Protein AF-A0A2E4G3W1-F1 (afdb_monomer)

Foldseek 3Di:
DDDPPPDPDDPPDPCLVPWDKDFDDPDFDKDFLVVVLVCLVVVVFAQQFWWKFFDAPGITTPHIDGSVVCVVVVNPHPPRRGIIGTDTD

pLDDT: mean 85.57, std 17.84, range [41.59, 98.25]

Sequence (89 aa):
MEREDHFYGLSEDNDLENPVFEPHDDYGDLMTVSDFKECVECGGFIDYDGHGVLATLEEQSDILVWPSTSKELNYEFPEWATHVRWYNR

Radius of gyration: 14.69 Å; Cα contacts (8 Å, |Δi|>4): 124; chains: 1; bounding box: 30×54×23 Å

Structure (mmCIF, N/CA/C/O backbone):
data_AF-A0A2E4G3W1-F1
#
_entry.id   AF-A0A2E4G3W1-F1
#
loop_
_atom_site.group_PDB
_atom_site.id
_atom_site.type_symbol
_atom_site.label_atom_id
_atom_site.label_alt_id
_atom_site.label_comp_id
_atom_site.label_asym_id
_atom_site.label_entity_id
_atom_site.label_seq_id
_atom_site.pdbx_PDB_ins_code
_atom_site.Cartn_x
_atom_site.Cartn_y
_atom_site.Cartn_z
_atom_site.occupancy
_atom_site.B_iso_or_equiv
_atom_site.auth_seq_id
_atom_site.auth_comp_id
_atom_site.auth_asym_id
_atom_site.auth_atom_id
_atom_site.pdbx_PDB_model_num
ATOM 1 N N . MET A 1 1 ? -3.410 41.282 0.780 1.00 41.59 1 MET A N 1
ATOM 2 C CA . MET A 1 1 ? -4.253 41.198 -0.425 1.00 41.59 1 MET A CA 1
ATOM 3 C C . MET A 1 1 ? -3.729 40.022 -1.215 1.00 41.59 1 MET A C 1
ATOM 5 O O . MET A 1 1 ? -2.517 39.865 -1.290 1.00 41.59 1 MET A O 1
ATOM 9 N N . GLU A 1 2 ? -4.631 39.120 -1.543 1.00 44.56 2 GLU A N 1
ATOM 10 C CA . GLU A 1 2 ? -4.473 37.673 -1.415 1.00 44.56 2 GLU A CA 1
ATOM 11 C C . GLU A 1 2 ? -3.609 37.068 -2.525 1.00 44.56 2 GLU A C 1
ATOM 13 O O . GLU A 1 2 ? -3.635 37.527 -3.664 1.00 44.56 2 GLU A O 1
ATOM 18 N N . ARG A 1 3 ? -2.790 36.072 -2.166 1.00 45.72 3 ARG A N 1
ATOM 19 C CA . ARG A 1 3 ? -2.155 35.189 -3.142 1.00 45.72 3 ARG A CA 1
ATOM 20 C C . ARG A 1 3 ? -3.158 34.084 -3.430 1.00 45.72 3 ARG A C 1
ATOM 22 O O . ARG A 1 3 ? -3.460 33.287 -2.550 1.00 45.72 3 ARG A O 1
ATOM 29 N N . GLU A 1 4 ? -3.700 34.118 -4.636 1.00 52.16 4 GLU A N 1
ATOM 30 C CA . GLU A 1 4 ? -4.493 33.044 -5.218 1.00 52.16 4 GLU A CA 1
ATOM 31 C C . GLU A 1 4 ? -3.537 31.894 -5.544 1.00 52.16 4 GLU A C 1
ATOM 33 O O . GLU A 1 4 ? -2.908 31.861 -6.603 1.00 52.16 4 GLU A O 1
ATOM 38 N N . ASP A 1 5 ? -3.380 30.971 -4.600 1.00 50.97 5 ASP A N 1
ATOM 39 C CA . ASP A 1 5 ? -2.745 29.691 -4.879 1.00 50.97 5 ASP A CA 1
ATOM 40 C C . ASP A 1 5 ? -3.777 28.830 -5.619 1.00 50.97 5 ASP A C 1
ATOM 42 O O . ASP A 1 5 ? -4.664 28.212 -5.032 1.00 50.97 5 ASP A O 1
ATOM 46 N N . HIS A 1 6 ? -3.690 28.866 -6.950 1.00 46.59 6 HIS A N 1
ATOM 47 C CA . HIS A 1 6 ? -4.403 27.980 -7.866 1.00 46.59 6 HIS A CA 1
ATOM 48 C C . HIS A 1 6 ? -4.008 26.521 -7.584 1.00 46.59 6 HIS A C 1
ATOM 50 O O . HIS A 1 6 ? -3.036 26.001 -8.134 1.00 46.59 6 HIS A O 1
ATOM 56 N N . PHE A 1 7 ? -4.773 25.868 -6.712 1.00 49.12 7 PHE A N 1
ATOM 57 C CA . PHE A 1 7 ? -4.738 24.426 -6.508 1.00 49.12 7 PHE A CA 1
ATOM 58 C C . PHE A 1 7 ? -5.383 23.763 -7.733 1.00 49.12 7 PHE A C 1
ATOM 60 O O . PHE A 1 7 ? -6.533 24.046 -8.073 1.00 49.12 7 PHE A O 1
ATOM 67 N N . TYR A 1 8 ? -4.613 22.953 -8.460 1.00 48.19 8 TYR A N 1
ATOM 68 C CA . TYR A 1 8 ? -5.123 22.193 -9.599 1.00 48.19 8 TYR A CA 1
ATOM 69 C C . TYR A 1 8 ? -6.231 21.246 -9.121 1.00 48.19 8 TYR A C 1
ATOM 71 O O . TYR A 1 8 ? -6.092 20.594 -8.090 1.00 48.19 8 TYR A O 1
ATOM 79 N N . GLY A 1 9 ? -7.342 21.238 -9.859 1.00 45.00 9 GLY A N 1
ATOM 80 C CA . GLY A 1 9 ? -8.615 20.665 -9.440 1.00 45.00 9 GLY A CA 1
ATOM 81 C C . GLY A 1 9 ? -8.552 19.191 -9.052 1.00 45.00 9 GLY A C 1
ATOM 82 O O . GLY A 1 9 ? -8.261 18.332 -9.879 1.00 45.00 9 GLY A O 1
ATOM 83 N N . LEU A 1 10 ? -8.931 18.932 -7.807 1.00 47.56 10 LEU A N 1
ATOM 84 C CA . LEU A 1 10 ? -9.690 17.752 -7.428 1.00 47.56 10 LEU A CA 1
ATOM 85 C C . LEU A 1 10 ? -11.137 18.242 -7.296 1.00 47.56 10 LEU A C 1
ATOM 87 O O . LEU A 1 10 ? -11.377 19.267 -6.655 1.00 47.56 10 LEU A O 1
ATOM 91 N N 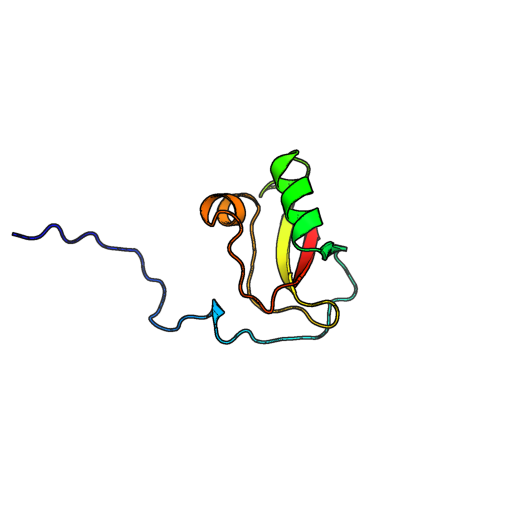. SER A 1 11 ? -12.067 17.613 -8.011 1.00 49.59 11 SER A N 1
ATOM 92 C CA . SER A 1 11 ? -13.503 17.894 -7.907 1.00 49.59 11 SER A CA 1
ATOM 93 C C . SER A 1 11 ? -13.963 17.804 -6.449 1.00 49.59 11 SER A C 1
ATOM 95 O O . SER A 1 1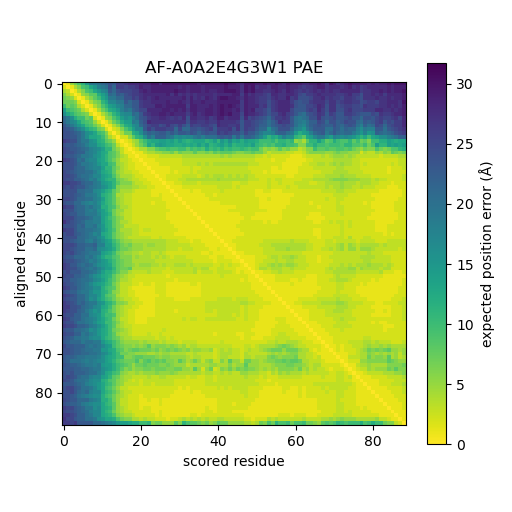1 ? -13.402 17.043 -5.671 1.00 49.59 11 SER A O 1
ATOM 97 N N . GLU A 1 12 ? -14.974 18.595 -6.081 1.00 49.72 12 GLU A N 1
ATOM 98 C CA . GLU A 1 12 ? -15.494 18.775 -4.710 1.00 49.72 12 GLU A CA 1
ATOM 99 C C . GLU A 1 12 ? -16.136 17.522 -4.072 1.00 49.72 12 GLU A C 1
ATOM 101 O O . GLU A 1 12 ? -16.733 17.617 -3.000 1.00 49.72 12 GLU A O 1
ATOM 106 N N . ASP A 1 13 ? -15.988 16.352 -4.685 1.00 48.78 13 ASP A N 1
ATOM 107 C CA . ASP A 1 13 ? -16.478 15.084 -4.169 1.00 48.78 13 ASP A CA 1
ATOM 108 C C . ASP A 1 13 ? -15.297 14.342 -3.533 1.00 48.78 13 ASP A C 1
ATOM 110 O O . ASP A 1 13 ? -14.299 14.023 -4.176 1.00 48.78 13 ASP A O 1
ATOM 114 N N . ASN A 1 14 ? -15.364 14.147 -2.218 1.00 49.75 14 ASN A N 1
ATOM 115 C CA . ASN A 1 14 ? -14.349 13.446 -1.440 1.00 49.75 14 ASN A CA 1
ATOM 116 C C . ASN A 1 14 ? -14.414 11.942 -1.781 1.00 49.75 14 ASN A C 1
ATOM 118 O O . ASN A 1 14 ? -14.986 11.155 -1.031 1.00 49.75 14 ASN A O 1
ATOM 122 N N . ASP A 1 15 ? -13.876 11.550 -2.941 1.00 57.38 15 ASP A N 1
ATOM 123 C CA . ASP A 1 15 ? -13.973 10.196 -3.519 1.00 57.38 15 ASP A CA 1
ATOM 124 C C . ASP A 1 15 ? -13.394 9.096 -2.604 1.00 57.38 15 ASP A C 1
ATOM 126 O O . ASP A 1 15 ? -13.725 7.920 -2.736 1.00 57.38 15 ASP A O 1
ATOM 130 N N . LEU A 1 16 ? -12.583 9.466 -1.606 1.00 61.34 16 LEU A N 1
ATOM 131 C CA . LEU A 1 16 ? -12.084 8.546 -0.578 1.00 61.34 16 LEU A CA 1
ATOM 132 C C . LEU A 1 16 ? -13.170 8.061 0.400 1.00 61.34 16 LEU A C 1
ATOM 134 O O . LEU A 1 16 ? -12.999 7.019 1.039 1.00 61.34 16 LEU A O 1
ATOM 138 N N . GLU A 1 17 ? -14.266 8.811 0.552 1.00 67.88 17 GLU A N 1
ATOM 139 C CA . GLU A 1 17 ? -15.338 8.497 1.505 1.00 67.88 17 GLU A CA 1
ATOM 140 C C . GLU A 1 17 ? -16.436 7.602 0.918 1.00 67.88 17 GLU A C 1
ATOM 142 O O . GLU A 1 17 ? -17.148 6.953 1.683 1.00 67.88 17 GLU A O 1
ATOM 147 N N . ASN A 1 18 ? -16.555 7.511 -0.412 1.00 81.00 18 ASN A N 1
ATOM 148 C CA . ASN A 1 18 ? -17.547 6.664 -1.086 1.00 81.00 18 ASN A CA 1
ATOM 149 C C . ASN A 1 18 ? -16.907 5.809 -2.197 1.00 81.00 18 ASN A C 1
ATOM 151 O O . ASN A 1 18 ? -17.239 6.000 -3.368 1.00 81.00 18 ASN A O 1
ATOM 155 N N . PRO A 1 19 ? -16.010 4.869 -1.850 1.00 88.31 19 PRO A N 1
ATOM 156 C CA . PRO A 1 19 ? -15.424 3.953 -2.826 1.00 88.31 19 PRO A CA 1
ATOM 157 C C . PRO A 1 19 ? -16.490 3.093 -3.509 1.00 88.31 19 PRO A C 1
ATOM 159 O O . PRO A 1 19 ? -17.448 2.636 -2.872 1.00 88.31 19 PRO A O 1
ATOM 162 N N . VAL A 1 20 ? -16.281 2.800 -4.791 1.00 94.06 20 VAL A N 1
ATOM 163 C CA . VAL A 1 20 ? -16.999 1.716 -5.466 1.00 94.06 20 VAL A CA 1
ATOM 164 C C . VAL A 1 20 ? -16.199 0.441 -5.271 1.00 94.06 20 VAL A C 1
ATOM 166 O O . VAL A 1 20 ? -15.017 0.400 -5.599 1.00 94.06 20 VAL A O 1
ATOM 169 N N . PHE A 1 21 ? -16.843 -0.598 -4.739 1.00 95.69 21 PHE A N 1
ATOM 170 C CA . PHE A 1 21 ? -16.210 -1.896 -4.553 1.00 95.69 21 PHE A CA 1
ATOM 171 C C . PHE A 1 21 ? -16.608 -2.889 -5.635 1.00 95.69 21 PHE A C 1
ATOM 173 O O . PHE A 1 21 ? -17.777 -2.992 -6.021 1.00 95.69 21 PHE A O 1
ATOM 180 N N . GLU A 1 22 ? -15.624 -3.664 -6.070 1.00 97.12 22 GLU A N 1
ATOM 181 C CA . GLU A 1 22 ? -15.788 -4.774 -6.993 1.00 97.12 22 GLU A CA 1
ATOM 182 C C . GLU A 1 22 ? -15.073 -6.018 -6.447 1.00 97.12 22 GLU A C 1
ATOM 184 O O . GLU A 1 22 ? -14.123 -5.906 -5.660 1.00 97.12 22 GLU A O 1
ATOM 189 N N . PRO A 1 23 ? -15.507 -7.231 -6.841 1.00 98.00 23 PRO A N 1
ATOM 190 C CA . PRO A 1 23 ? -14.754 -8.434 -6.540 1.00 98.00 23 PRO A CA 1
ATOM 191 C C . PRO A 1 23 ? -13.308 -8.286 -7.000 1.00 98.00 23 PRO A C 1
ATOM 193 O O . PRO A 1 23 ? -13.031 -7.707 -8.048 1.00 98.00 23 PRO A O 1
ATOM 196 N N . HIS A 1 24 ? -12.401 -8.858 -6.220 1.00 97.62 24 HIS A N 1
ATOM 197 C CA . HIS A 1 24 ? -11.001 -8.959 -6.598 1.00 97.62 24 HIS A CA 1
ATOM 198 C C . HIS A 1 24 ? -10.830 -9.532 -8.006 1.00 97.62 24 HIS A C 1
ATOM 200 O O . HIS A 1 24 ? -11.471 -10.529 -8.356 1.00 97.62 24 HIS A O 1
ATOM 206 N N . ASP A 1 25 ? -9.891 -8.960 -8.757 1.00 95.56 25 ASP A N 1
ATOM 207 C CA . ASP A 1 25 ? -9.456 -9.531 -10.028 1.00 95.56 25 ASP A CA 1
ATOM 208 C C . ASP A 1 25 ? -8.864 -10.940 -9.829 1.00 95.56 25 ASP A C 1
ATOM 210 O O . ASP A 1 25 ? -8.598 -11.392 -8.710 1.00 95.56 25 ASP A O 1
ATOM 214 N N . ASP A 1 26 ? -8.633 -11.677 -10.913 1.00 96.62 26 ASP A N 1
ATOM 215 C CA . ASP A 1 26 ? -7.974 -12.989 -10.864 1.00 96.62 26 ASP A CA 1
ATOM 216 C C . ASP A 1 26 ? -6.434 -12.899 -10.906 1.00 96.62 26 ASP A C 1
ATOM 218 O O . ASP A 1 26 ? -5.749 -13.917 -10.790 1.00 96.62 26 ASP A O 1
ATOM 222 N N . TYR A 1 27 ? -5.884 -11.684 -11.014 1.00 96.19 27 TYR A N 1
ATOM 223 C CA . TYR A 1 27 ? -4.447 -11.395 -11.050 1.00 96.19 27 TYR A CA 1
ATOM 224 C C . TYR A 1 27 ? -4.052 -10.270 -10.084 1.00 96.19 27 TYR A C 1
ATOM 226 O O . TYR A 1 27 ? -4.901 -9.560 -9.551 1.00 96.19 27 TYR A O 1
ATOM 234 N N . GLY A 1 28 ? -2.752 -10.101 -9.845 1.00 96.38 28 GLY A N 1
ATOM 235 C CA . GLY A 1 28 ? -2.228 -9.164 -8.847 1.00 96.38 28 GLY A CA 1
ATOM 236 C C . GLY A 1 28 ? -2.132 -9.778 -7.450 1.00 96.38 28 GLY A C 1
ATOM 237 O O . GLY A 1 28 ? -2.764 -10.792 -7.150 1.00 96.38 28 GLY A O 1
ATOM 238 N N . ASP A 1 29 ? -1.319 -9.157 -6.603 1.00 97.44 29 ASP A N 1
ATOM 239 C CA . ASP A 1 29 ? -0.996 -9.650 -5.267 1.00 97.44 29 ASP A CA 1
ATOM 240 C C . ASP A 1 29 ? -1.825 -8.908 -4.216 1.00 97.44 29 ASP A C 1
ATOM 242 O O . ASP A 1 29 ? -1.715 -7.691 -4.069 1.00 97.44 29 ASP A O 1
ATOM 246 N N . LEU A 1 30 ? -2.668 -9.632 -3.476 1.00 98.25 30 LEU A N 1
ATOM 247 C CA . LEU A 1 30 ? -3.397 -9.079 -2.334 1.00 98.25 30 LEU A CA 1
ATOM 248 C C . LEU A 1 30 ? -2.523 -9.156 -1.080 1.00 98.25 30 LEU A C 1
ATOM 250 O O . LEU A 1 30 ? -2.114 -10.244 -0.674 1.00 98.25 30 LEU A O 1
ATOM 254 N N . MET A 1 31 ? -2.273 -8.017 -0.444 1.00 97.75 31 MET A N 1
ATOM 255 C CA . MET A 1 31 ? -1.461 -7.931 0.772 1.00 97.75 31 MET A CA 1
ATOM 256 C C . MET A 1 31 ? -2.059 -6.954 1.773 1.00 97.75 31 MET A C 1
ATOM 258 O O . MET A 1 31 ? -2.884 -6.114 1.413 1.00 97.75 31 MET A O 1
ATOM 262 N N . THR A 1 32 ? -1.659 -7.048 3.041 1.00 97.94 32 THR A N 1
ATOM 263 C CA . THR A 1 32 ? -2.128 -6.074 4.028 1.00 97.94 32 THR A CA 1
ATOM 264 C C . THR A 1 32 ? -1.538 -4.700 3.731 1.00 97.94 32 THR A C 1
ATOM 266 O O . THR A 1 32 ? -0.452 -4.567 3.163 1.00 97.94 32 THR A O 1
ATOM 269 N N . VAL A 1 33 ? -2.226 -3.653 4.179 1.00 96.25 33 VAL A N 1
ATOM 270 C CA . VAL A 1 33 ? -1.686 -2.290 4.136 1.00 96.25 33 VAL A CA 1
ATOM 271 C C . VAL A 1 33 ? -0.329 -2.205 4.849 1.00 96.25 33 VAL A C 1
ATOM 273 O O . VAL A 1 33 ? 0.535 -1.455 4.410 1.00 96.25 33 VAL A O 1
ATOM 276 N N . SER A 1 34 ? -0.106 -2.983 5.915 1.00 95.56 34 SER A N 1
ATOM 277 C CA . SER A 1 34 ? 1.186 -3.016 6.612 1.00 95.56 34 SER A CA 1
ATOM 278 C C . SER A 1 34 ? 2.302 -3.592 5.739 1.00 95.56 34 SER A C 1
ATOM 280 O O . SER A 1 34 ? 3.375 -2.998 5.672 1.00 95.56 34 SER A O 1
ATOM 282 N N . ASP A 1 35 ? 2.048 -4.706 5.050 1.00 97.25 35 ASP A N 1
ATOM 283 C CA . ASP A 1 35 ? 3.042 -5.341 4.175 1.00 97.25 35 ASP A CA 1
ATOM 284 C C . ASP A 1 35 ? 3.376 -4.430 2.989 1.00 97.25 35 ASP A C 1
ATOM 286 O O . ASP A 1 35 ? 4.543 -4.241 2.650 1.00 97.25 35 ASP A O 1
ATOM 290 N N . PHE A 1 36 ? 2.357 -3.784 2.409 1.00 96.50 36 PHE A N 1
ATOM 291 C CA . PHE A 1 36 ? 2.556 -2.793 1.354 1.00 96.50 36 PHE A CA 1
ATOM 292 C C . PHE A 1 36 ? 3.467 -1.648 1.821 1.00 96.50 36 PHE A C 1
ATOM 294 O O . PHE A 1 36 ? 4.420 -1.302 1.120 1.00 96.50 36 PHE A O 1
ATOM 301 N N . LYS A 1 37 ? 3.226 -1.092 3.020 1.00 95.12 37 LYS A N 1
ATOM 302 C CA . LYS A 1 37 ? 4.085 -0.050 3.611 1.00 95.12 37 LYS A CA 1
ATOM 303 C C . LYS A 1 37 ? 5.526 -0.527 3.746 1.00 95.12 37 LYS A C 1
ATOM 305 O O . LYS A 1 37 ? 6.434 0.169 3.302 1.00 95.12 37 LYS A O 1
ATOM 310 N N . GLU A 1 38 ? 5.737 -1.719 4.299 1.00 96.00 38 GLU A N 1
ATOM 311 C CA . GLU A 1 38 ? 7.078 -2.283 4.471 1.00 96.00 38 GLU A CA 1
ATOM 312 C C . GLU A 1 38 ? 7.796 -2.451 3.123 1.00 96.00 38 GLU A C 1
ATOM 314 O O . GLU A 1 38 ? 8.956 -2.055 2.985 1.00 96.00 38 GLU A O 1
ATOM 319 N N . CYS A 1 39 ? 7.105 -2.951 2.092 1.00 95.50 39 CYS A N 1
ATOM 320 C CA . CYS A 1 39 ? 7.651 -3.068 0.739 1.00 95.50 39 CYS A CA 1
ATOM 321 C C . CYS A 1 39 ? 8.033 -1.704 0.143 1.00 95.50 39 CYS A C 1
ATOM 323 O O . CYS A 1 39 ? 9.106 -1.554 -0.444 1.00 95.50 39 CYS A O 1
ATOM 325 N N . VAL A 1 40 ? 7.193 -0.686 0.320 1.00 94.88 40 VAL A N 1
ATOM 326 C CA . VAL A 1 40 ? 7.444 0.677 -0.169 1.00 94.88 40 VAL A CA 1
ATOM 327 C C . VAL A 1 40 ? 8.602 1.357 0.590 1.00 94.88 40 VAL A C 1
ATOM 329 O O . VAL A 1 40 ? 9.394 2.107 -0.002 1.00 94.88 40 VAL A O 1
ATOM 332 N N . GLU A 1 41 ? 8.742 1.093 1.890 1.00 94.00 41 GLU A N 1
ATOM 333 C CA . GLU A 1 41 ? 9.815 1.616 2.746 1.00 94.00 41 GLU A CA 1
ATOM 334 C C . GLU A 1 41 ? 11.166 0.953 2.476 1.00 94.00 41 GLU A C 1
ATOM 336 O O . GLU A 1 41 ? 12.182 1.647 2.392 1.00 94.00 41 GLU A O 1
ATOM 341 N N . CYS A 1 42 ? 11.194 -0.367 2.276 1.00 94.31 42 CYS A N 1
ATOM 342 C CA . CYS A 1 42 ? 12.426 -1.085 1.944 1.00 94.31 42 CYS A CA 1
ATOM 343 C C . CYS A 1 42 ? 12.851 -0.925 0.472 1.00 94.31 42 CYS A C 1
ATOM 345 O O . CYS A 1 42 ? 13.927 -1.388 0.090 1.00 94.31 42 CYS A O 1
ATOM 347 N N . GLY A 1 43 ? 12.038 -0.241 -0.342 1.00 93.50 43 GLY A N 1
ATOM 348 C CA . GLY A 1 43 ? 12.297 -0.002 -1.762 1.00 93.50 43 GLY A CA 1
ATOM 349 C C . GLY A 1 43 ? 11.975 -1.196 -2.663 1.00 93.50 43 GLY A C 1
ATOM 350 O O . GLY A 1 43 ? 12.444 -1.230 -3.795 1.00 93.50 43 GLY A O 1
ATOM 351 N N . GLY A 1 44 ? 11.205 -2.164 -2.160 1.00 92.06 44 GLY A N 1
ATOM 352 C CA . GLY A 1 44 ? 10.688 -3.298 -2.922 1.00 92.06 44 GLY A CA 1
ATOM 353 C C . GLY A 1 44 ? 9.521 -2.943 -3.845 1.00 92.06 44 GLY A C 1
ATOM 354 O O . GLY A 1 44 ? 9.323 -3.656 -4.820 1.00 92.06 44 GLY A O 1
ATOM 355 N N . PHE A 1 45 ? 8.798 -1.850 -3.564 1.00 95.25 45 PHE A N 1
ATOM 356 C CA . PHE A 1 45 ? 7.833 -1.245 -4.488 1.00 95.25 45 PHE A CA 1
ATOM 357 C C . PHE A 1 45 ? 8.176 0.212 -4.783 1.00 95.25 45 PHE A C 1
ATOM 359 O O . PHE A 1 45 ? 8.267 1.049 -3.877 1.00 95.25 45 PHE A O 1
ATOM 366 N N . ILE A 1 46 ? 8.302 0.522 -6.071 1.00 94.12 46 ILE A N 1
ATOM 367 C CA . ILE A 1 46 ? 8.412 1.881 -6.604 1.00 94.12 46 ILE A CA 1
ATOM 368 C C . ILE A 1 46 ? 7.381 2.113 -7.714 1.00 94.12 46 ILE A C 1
ATOM 370 O O . ILE A 1 46 ? 6.871 1.173 -8.311 1.00 94.12 46 ILE A O 1
ATOM 374 N N . ASP A 1 47 ? 7.101 3.376 -8.040 1.00 94.06 47 ASP A N 1
ATOM 375 C CA . ASP A 1 47 ? 6.089 3.750 -9.049 1.00 94.06 47 ASP A CA 1
ATOM 376 C C . ASP A 1 47 ? 6.350 3.170 -10.454 1.00 94.06 47 ASP A C 1
ATOM 378 O O . ASP A 1 47 ? 5.465 3.162 -11.309 1.00 94.06 47 ASP A O 1
ATOM 382 N N . TYR A 1 48 ? 7.577 2.714 -10.720 1.00 94.31 48 TYR A N 1
ATOM 383 C CA . TYR A 1 48 ? 7.936 2.050 -11.973 1.00 94.31 48 TYR A CA 1
ATOM 384 C C . TYR A 1 48 ? 7.538 0.571 -12.010 1.00 94.31 48 TYR A C 1
ATOM 386 O O . TYR A 1 48 ? 7.343 0.049 -13.107 1.00 94.31 48 TYR A O 1
ATOM 394 N N . ASP A 1 49 ? 7.413 -0.080 -10.851 1.00 92.88 49 ASP A N 1
ATOM 395 C CA . ASP A 1 49 ? 7.114 -1.511 -10.747 1.00 92.88 49 ASP A CA 1
ATOM 396 C C . ASP A 1 49 ? 5.637 -1.800 -10.999 1.00 92.88 49 ASP A C 1
ATOM 398 O O . ASP A 1 49 ? 5.290 -2.900 -11.414 1.00 92.88 49 ASP A O 1
ATOM 402 N N . GLY A 1 50 ? 4.754 -0.833 -10.736 1.00 94.69 50 GLY A N 1
ATOM 403 C CA . GLY A 1 50 ? 3.321 -1.076 -10.748 1.00 94.69 50 GLY A CA 1
ATOM 404 C C . GLY A 1 50 ? 2.508 -0.030 -9.998 1.00 94.69 50 GLY A C 1
ATOM 405 O O . GLY A 1 50 ? 2.973 1.079 -9.732 1.00 94.69 50 GLY A O 1
ATOM 406 N N . HIS A 1 51 ? 1.278 -0.411 -9.667 1.00 95.75 51 HIS A N 1
ATOM 407 C CA . HIS A 1 51 ? 0.363 0.368 -8.836 1.00 95.75 51 HIS A CA 1
ATOM 408 C C . HIS A 1 51 ? -0.472 -0.544 -7.9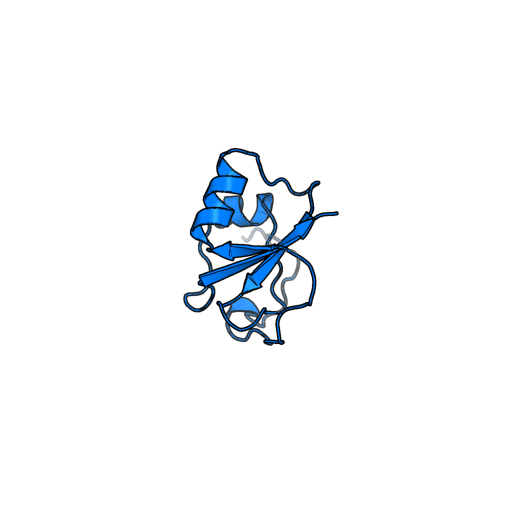45 1.00 95.75 51 HIS A C 1
ATOM 410 O O . HIS A 1 51 ? -0.669 -1.718 -8.253 1.00 95.75 51 HIS A O 1
ATOM 416 N N . GLY A 1 52 ? -0.978 0.006 -6.847 1.00 96.44 52 GLY A N 1
ATOM 417 C CA . GLY A 1 52 ? -1.945 -0.662 -5.993 1.00 96.44 52 GLY A CA 1
ATOM 418 C C . GLY A 1 52 ? -3.342 -0.087 -6.165 1.00 96.44 52 GLY A C 1
ATOM 419 O O . GLY A 1 52 ? -3.514 1.036 -6.639 1.00 96.44 52 GLY A O 1
ATOM 420 N N . VAL A 1 53 ? -4.329 -0.838 -5.698 1.00 96.88 53 VAL A N 1
ATOM 421 C CA . VAL A 1 53 ? -5.664 -0.332 -5.370 1.00 96.88 53 VAL A CA 1
ATOM 422 C C . VAL A 1 53 ? -5.964 -0.619 -3.906 1.00 96.88 53 VAL A C 1
ATOM 424 O O . VAL A 1 53 ? -5.559 -1.662 -3.379 1.00 96.88 53 VAL A O 1
ATOM 427 N N . LEU A 1 54 ? -6.625 0.318 -3.228 1.00 96.75 54 LEU A N 1
ATOM 428 C CA . LEU A 1 54 ? -7.071 0.102 -1.855 1.00 96.75 54 LEU A CA 1
ATOM 429 C C . LEU A 1 54 ? -8.136 -0.991 -1.831 1.00 96.75 54 LEU A C 1
ATOM 431 O O . LEU A 1 54 ? -8.976 -1.101 -2.720 1.00 96.75 54 LEU A O 1
ATOM 435 N N . ALA A 1 55 ? -8.082 -1.832 -0.809 1.00 97.94 55 ALA A N 1
ATOM 436 C CA . ALA A 1 55 ? -8.912 -3.017 -0.755 1.00 97.94 55 ALA A CA 1
ATOM 437 C C . ALA A 1 55 ? -9.257 -3.412 0.678 1.00 97.94 55 ALA A C 1
ATOM 439 O O . ALA A 1 55 ? -8.639 -2.997 1.666 1.00 97.94 55 ALA A O 1
ATOM 440 N N . THR A 1 56 ? -10.243 -4.289 0.773 1.00 97.56 56 THR A N 1
ATOM 441 C CA . THR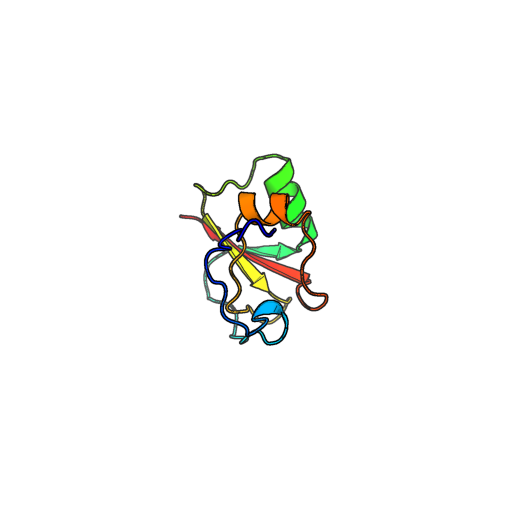 A 1 56 ? -10.458 -5.138 1.936 1.00 97.56 56 THR A CA 1
ATOM 442 C C . THR A 1 56 ? -9.935 -6.544 1.630 1.00 97.56 56 THR A C 1
ATOM 444 O O . THR A 1 56 ? -9.371 -6.814 0.566 1.00 97.56 56 THR A O 1
ATOM 447 N N . LEU A 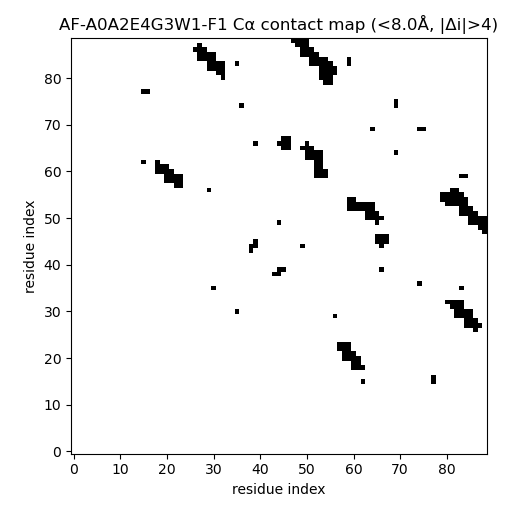1 57 ? -10.128 -7.472 2.565 1.00 97.94 57 LEU A N 1
ATOM 448 C CA . LEU A 1 57 ? -9.834 -8.880 2.314 1.00 97.94 57 LEU A CA 1
ATOM 449 C C . LEU A 1 57 ? -10.705 -9.470 1.186 1.00 97.94 57 LEU A C 1
ATOM 451 O O . LEU A 1 57 ? -10.267 -10.391 0.502 1.00 97.94 57 LEU A O 1
ATOM 455 N N . GLU A 1 58 ? -11.927 -8.965 1.001 1.00 97.50 58 GLU A N 1
ATOM 456 C CA . GLU A 1 58 ? -12.953 -9.597 0.156 1.00 97.50 58 GLU A CA 1
ATOM 457 C C . GLU A 1 58 ? -13.147 -8.898 -1.196 1.00 97.50 58 GLU A C 1
ATOM 459 O O . GLU A 1 58 ? -13.487 -9.554 -2.180 1.00 97.50 58 GLU A O 1
ATOM 464 N N . GLU A 1 59 ? -12.890 -7.592 -1.261 1.00 97.81 59 GLU A N 1
ATOM 465 C CA . GLU A 1 59 ? -13.165 -6.747 -2.427 1.00 97.81 59 GLU A CA 1
ATOM 466 C C . GLU A 1 59 ? -12.100 -5.656 -2.597 1.00 97.81 59 GLU A C 1
ATOM 468 O O . GLU A 1 59 ? -11.384 -5.310 -1.652 1.00 97.81 59 GLU A O 1
ATOM 473 N N . GLN A 1 60 ? -11.993 -5.121 -3.810 1.00 97.75 60 GLN A N 1
ATOM 474 C CA . GLN A 1 60 ? -11.110 -4.007 -4.151 1.00 97.75 60 GLN A CA 1
ATOM 475 C C . GLN A 1 60 ? -11.930 -2.764 -4.481 1.00 97.75 60 GLN A C 1
ATOM 477 O O . GLN A 1 60 ? -13.045 -2.888 -4.986 1.00 97.75 60 GLN A O 1
ATOM 482 N N . SER A 1 61 ? -11.391 -1.579 -4.195 1.00 96.75 61 SER A N 1
ATOM 483 C CA . SER A 1 61 ? -12.013 -0.326 -4.612 1.00 96.75 61 SER A CA 1
ATOM 484 C C . SER A 1 61 ? -11.437 0.203 -5.925 1.00 96.75 61 SER A C 1
ATOM 486 O O . SER A 1 61 ? -10.442 -0.297 -6.450 1.00 96.75 61 SER A O 1
ATOM 488 N N . ASP A 1 62 ? -12.045 1.270 -6.429 1.00 95.06 62 ASP A N 1
ATOM 489 C CA . ASP A 1 62 ? -11.574 2.079 -7.552 1.00 95.06 62 ASP A CA 1
ATOM 490 C C . ASP A 1 62 ? -10.490 3.112 -7.173 1.00 95.06 62 ASP A C 1
ATOM 492 O O . ASP A 1 62 ? -10.043 3.898 -8.013 1.00 95.06 62 ASP A O 1
ATOM 496 N N . ILE A 1 63 ? -10.015 3.104 -5.922 1.00 94.38 63 ILE A N 1
ATOM 497 C CA . ILE A 1 63 ? -9.033 4.073 -5.420 1.00 94.38 63 ILE A CA 1
ATOM 498 C C . ILE A 1 63 ? -7.617 3.535 -5.617 1.00 94.38 63 ILE A C 1
ATOM 500 O O . ILE A 1 63 ? -7.180 2.598 -4.943 1.00 94.38 63 ILE A O 1
ATOM 504 N N . LEU A 1 64 ? -6.870 4.188 -6.506 1.00 94.38 64 LEU A N 1
ATOM 505 C CA . LEU A 1 64 ? -5.470 3.874 -6.774 1.00 94.38 64 LEU A CA 1
ATOM 506 C C . LEU A 1 64 ? -4.549 4.332 -5.636 1.00 94.38 64 LEU A C 1
ATOM 508 O O . LEU A 1 64 ? -4.714 5.411 -5.066 1.00 94.38 64 LEU A O 1
ATOM 512 N N . VAL A 1 65 ? -3.498 3.556 -5.389 1.00 94.25 65 VAL A N 1
ATOM 513 C CA . VAL A 1 65 ? -2.397 3.920 -4.499 1.00 94.25 65 VAL A CA 1
ATOM 514 C C . VAL A 1 65 ? -1.054 3.693 -5.189 1.00 94.25 65 VAL A C 1
ATOM 516 O O . VAL A 1 65 ? -0.770 2.624 -5.730 1.00 94.25 65 VAL A O 1
ATOM 519 N N . TRP A 1 66 ? -0.205 4.717 -5.147 1.00 95.12 66 TRP A N 1
ATOM 520 C CA . TRP A 1 66 ? 1.157 4.679 -5.677 1.00 95.12 66 TRP A CA 1
ATOM 521 C C . TRP A 1 66 ? 2.170 4.737 -4.530 1.00 95.12 66 TRP A C 1
ATOM 523 O O . TRP A 1 66 ? 1.910 5.433 -3.541 1.00 95.12 66 TRP A O 1
ATOM 533 N N . PRO A 1 67 ? 3.329 4.058 -4.629 1.00 93.88 67 PRO A N 1
ATOM 534 C CA . PRO A 1 67 ? 4.384 4.142 -3.621 1.00 93.88 67 PRO A CA 1
ATOM 535 C C . PRO A 1 67 ? 4.767 5.583 -3.247 1.00 93.88 67 PRO A C 1
ATOM 537 O O . PRO A 1 67 ? 4.839 5.896 -2.059 1.00 93.88 67 PRO A O 1
ATOM 540 N N . SER A 1 68 ? 4.946 6.488 -4.213 1.00 91.19 68 SER A N 1
ATOM 541 C CA . SER A 1 68 ? 5.234 7.906 -3.935 1.00 91.19 68 SER A CA 1
ATOM 542 C C . SER A 1 68 ? 4.092 8.623 -3.213 1.00 91.19 68 SER A C 1
ATOM 544 O O . SER A 1 68 ? 4.310 9.181 -2.139 1.00 91.19 68 SER A O 1
ATOM 5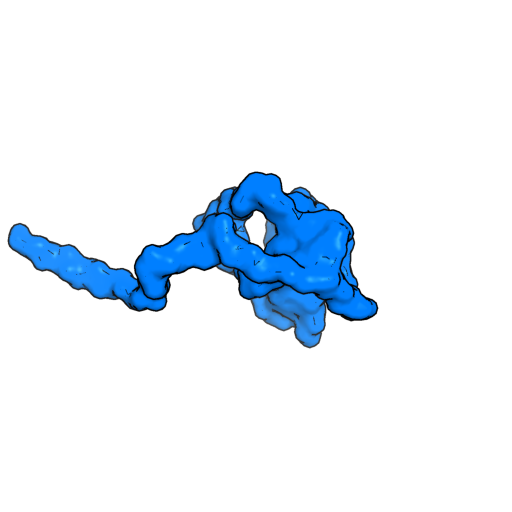46 N N . THR A 1 69 ? 2.868 8.554 -3.740 1.00 86.81 69 THR A N 1
ATOM 547 C CA . THR A 1 69 ? 1.690 9.204 -3.141 1.00 86.81 69 THR A CA 1
ATOM 548 C C . THR A 1 69 ? 1.410 8.679 -1.734 1.00 86.81 69 THR A C 1
ATOM 550 O O . THR A 1 69 ? 1.091 9.443 -0.829 1.00 86.81 69 THR A O 1
ATOM 553 N N . SER A 1 70 ? 1.588 7.377 -1.507 1.00 82.25 70 SER A N 1
ATOM 554 C CA . SER A 1 70 ? 1.405 6.782 -0.183 1.00 82.25 70 SER A CA 1
ATOM 555 C C . SER A 1 70 ? 2.410 7.309 0.851 1.00 82.25 70 SER A C 1
ATOM 557 O O . SER A 1 70 ? 2.016 7.588 1.983 1.00 82.25 70 SER A O 1
ATOM 559 N N . LYS A 1 71 ? 3.673 7.546 0.453 1.00 81.88 71 LYS A N 1
ATOM 560 C CA . LYS A 1 71 ? 4.683 8.213 1.296 1.00 81.88 71 LYS A CA 1
ATOM 561 C C . LYS A 1 71 ? 4.298 9.658 1.605 1.00 81.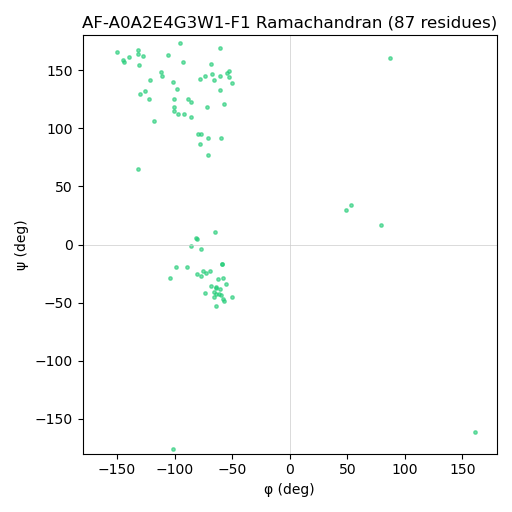88 71 LYS A C 1
ATOM 563 O O . LYS A 1 71 ? 4.456 10.093 2.742 1.00 81.88 71 LYS A O 1
ATOM 568 N N . GLU A 1 72 ? 3.792 10.393 0.616 1.00 81.50 72 GLU A N 1
ATOM 569 C CA . GLU A 1 72 ? 3.348 11.785 0.785 1.00 81.50 72 GLU A CA 1
ATOM 570 C C . GLU A 1 72 ? 2.165 11.906 1.754 1.00 81.50 72 GLU A C 1
ATOM 572 O O . GLU A 1 72 ? 2.126 12.833 2.561 1.00 81.50 72 GLU A O 1
ATOM 577 N N . LEU A 1 73 ? 1.250 10.934 1.735 1.00 79.69 73 LEU A N 1
ATOM 578 C CA . LEU A 1 73 ? 0.112 10.843 2.655 1.00 79.69 73 LEU A CA 1
ATOM 579 C C . LEU A 1 73 ? 0.467 10.232 4.019 1.00 79.69 73 LEU A C 1
ATOM 581 O O . LEU A 1 73 ? -0.430 9.961 4.813 1.00 79.69 73 LEU A O 1
ATOM 585 N N . ASN A 1 74 ? 1.748 9.947 4.292 1.00 84.62 74 ASN A N 1
ATOM 586 C CA . ASN A 1 74 ? 2.193 9.225 5.491 1.00 84.62 74 ASN A CA 1
ATOM 587 C C . ASN A 1 74 ? 1.394 7.924 5.738 1.00 84.62 74 ASN A C 1
ATOM 589 O O . ASN A 1 74 ? 1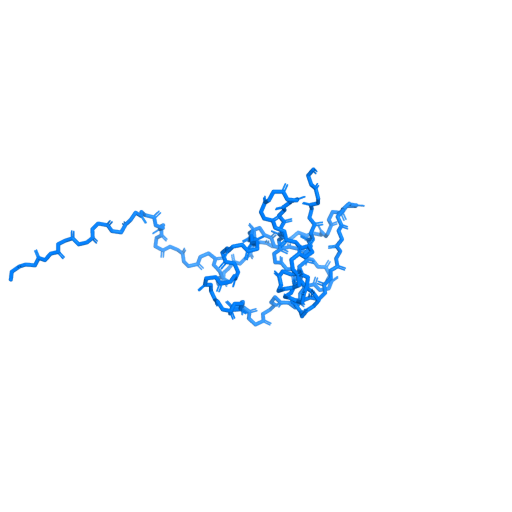.197 7.480 6.871 1.00 84.62 74 ASN A O 1
ATOM 593 N N . TYR A 1 75 ? 0.916 7.315 4.652 1.00 83.50 75 TYR A N 1
ATOM 594 C CA . TYR A 1 75 ? 0.064 6.136 4.652 1.00 83.50 75 TYR A CA 1
ATOM 595 C C . TYR A 1 75 ? -1.210 6.240 5.514 1.00 83.50 75 TYR A C 1
ATOM 597 O O . TYR A 1 75 ? -1.637 5.241 6.114 1.00 83.50 75 TYR A O 1
ATOM 605 N N . GLU A 1 76 ? -1.799 7.432 5.590 1.00 89.00 76 GLU A N 1
ATOM 606 C CA . GLU A 1 76 ? -3.124 7.663 6.166 1.00 89.00 76 GLU A CA 1
ATOM 607 C C . GLU A 1 76 ? -4.200 7.237 5.159 1.00 89.00 76 GLU A C 1
ATOM 609 O O . GLU A 1 76 ? -4.666 8.019 4.333 1.00 89.00 76 GLU A O 1
ATOM 614 N N . PHE A 1 77 ? -4.551 5.951 5.191 1.00 90.12 77 PHE A N 1
ATOM 615 C CA . PHE A 1 77 ? -5.632 5.393 4.379 1.00 90.12 77 PHE A CA 1
ATOM 616 C C . PHE A 1 77 ? -6.964 5.396 5.144 1.00 90.12 77 PHE A C 1
ATOM 618 O O . PHE A 1 77 ? -6.953 5.392 6.379 1.00 90.12 77 PHE A O 1
ATOM 625 N N . PRO A 1 78 ? -8.110 5.372 4.436 1.00 91.12 78 PRO A N 1
ATOM 626 C CA . PRO A 1 78 ? -9.420 5.220 5.065 1.00 91.12 78 PRO A CA 1
ATOM 627 C C . PRO A 1 78 ? -9.503 3.979 5.967 1.00 91.12 78 PRO A C 1
ATOM 629 O O . PRO A 1 78 ? -8.910 2.949 5.656 1.00 91.12 78 PRO A O 1
ATOM 632 N N . GLU A 1 79 ? -10.292 4.037 7.049 1.00 91.88 79 GLU A N 1
ATOM 633 C CA . GLU A 1 79 ? -10.383 2.945 8.042 1.00 91.88 79 GLU A CA 1
ATOM 634 C C . GLU A 1 79 ? -10.825 1.596 7.452 1.00 91.88 79 GLU A C 1
ATOM 636 O O . GLU A 1 79 ? -10.460 0.540 7.969 1.00 91.88 79 GLU A O 1
ATOM 641 N N . TRP A 1 80 ? -11.605 1.616 6.368 1.00 93.94 80 TRP A N 1
ATOM 642 C CA . TRP A 1 80 ? -12.052 0.404 5.681 1.00 93.94 80 TRP A CA 1
ATOM 643 C C . TRP A 1 80 ? -10.923 -0.281 4.891 1.00 93.94 80 TRP A C 1
ATOM 645 O O . TRP A 1 80 ? -10.981 -1.492 4.665 1.00 93.94 80 TRP A O 1
ATOM 655 N N . ALA A 1 81 ? -9.888 0.462 4.485 1.00 95.94 81 ALA A N 1
ATOM 656 C CA . ALA A 1 81 ? -8.799 -0.038 3.657 1.00 95.94 81 ALA A CA 1
ATOM 657 C C . ALA A 1 81 ? -7.799 -0.818 4.518 1.00 95.94 81 ALA A C 1
ATOM 659 O O . ALA A 1 81 ? -6.893 -0.269 5.143 1.00 95.94 81 ALA A O 1
ATOM 660 N N . THR A 1 82 ? -7.975 -2.135 4.555 1.00 97.44 82 THR A N 1
ATOM 661 C CA . THR A 1 82 ? -7.119 -3.051 5.327 1.00 97.44 82 THR A CA 1
ATOM 662 C C . THR A 1 82 ? -6.055 -3.722 4.462 1.00 97.44 82 THR A C 1
ATOM 664 O O . THR A 1 82 ? -5.045 -4.203 4.982 1.00 97.44 82 THR A O 1
ATOM 667 N N . HIS A 1 83 ? -6.266 -3.736 3.146 1.00 98.12 83 HIS A N 1
ATOM 668 C CA . HIS A 1 83 ? -5.423 -4.393 2.160 1.00 98.12 83 HIS A CA 1
ATOM 669 C C . HIS A 1 83 ? -5.102 -3.460 0.990 1.00 98.12 83 HIS A C 1
ATOM 671 O O . HIS A 1 83 ? -5.753 -2.439 0.771 1.00 98.12 83 HIS A O 1
ATOM 677 N N . VAL A 1 84 ? -4.084 -3.843 0.232 1.00 97.81 84 VAL A N 1
ATOM 678 C CA . VAL A 1 84 ? -3.762 -3.291 -1.078 1.00 97.81 84 VAL A CA 1
ATOM 679 C C . VAL A 1 84 ? -3.686 -4.457 -2.048 1.00 97.81 84 VAL A C 1
ATOM 681 O O . VAL A 1 84 ? -3.046 -5.471 -1.761 1.00 97.81 84 VAL A O 1
ATOM 684 N N . ARG A 1 85 ? -4.339 -4.317 -3.198 1.00 98.12 85 ARG A N 1
ATOM 685 C CA . AR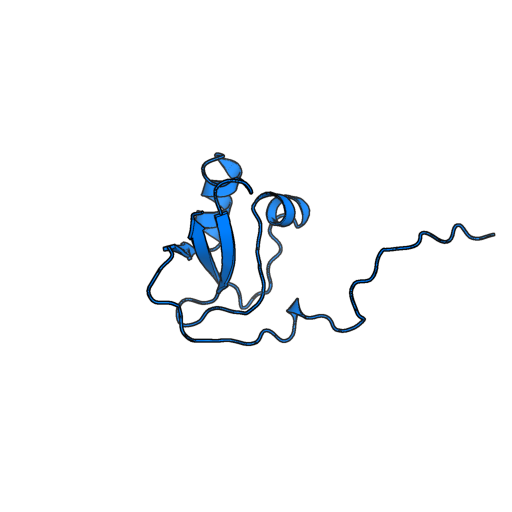G A 1 85 ? -4.172 -5.233 -4.321 1.00 98.12 85 ARG A CA 1
ATOM 686 C C . ARG A 1 85 ? -3.170 -4.615 -5.288 1.00 98.12 85 ARG A C 1
ATOM 688 O O . ARG A 1 85 ? -3.427 -3.558 -5.852 1.00 98.12 85 ARG A O 1
ATOM 695 N N . TRP A 1 86 ? -2.000 -5.231 -5.401 1.00 97.75 86 TRP A N 1
ATOM 696 C CA . TRP A 1 86 ? -0.865 -4.718 -6.160 1.00 97.75 86 TRP A CA 1
ATOM 697 C C . TRP A 1 86 ? -0.777 -5.342 -7.552 1.00 97.75 86 TRP A C 1
ATOM 699 O O . TRP A 1 86 ? -0.840 -6.562 -7.714 1.00 97.75 86 TRP A O 1
ATOM 709 N N . TYR A 1 87 ? -0.565 -4.496 -8.554 1.00 96.88 87 TYR A N 1
ATOM 710 C CA . TYR A 1 87 ? -0.449 -4.860 -9.957 1.00 96.88 87 TYR A CA 1
ATOM 711 C C . TYR A 1 87 ? 0.934 -4.492 -10.484 1.00 96.88 87 TYR A C 1
ATOM 713 O O . TYR A 1 87 ? 1.216 -3.319 -10.737 1.00 96.88 87 TYR A O 1
ATOM 721 N N . ASN A 1 88 ? 1.779 -5.506 -10.686 1.00 93.31 88 ASN A N 1
ATOM 722 C CA . ASN A 1 88 ? 3.069 -5.337 -11.353 1.00 93.31 88 ASN A CA 1
ATOM 723 C C . ASN A 1 88 ? 2.888 -4.992 -12.841 1.00 93.31 88 ASN A C 1
ATOM 725 O O . ASN A 1 88 ? 1.956 -5.472 -13.493 1.00 93.31 88 ASN A O 1
ATOM 729 N N . ARG A 1 89 ? 3.807 -4.187 -13.373 1.00 87.06 89 ARG A N 1
ATOM 730 C CA . ARG A 1 89 ? 3.851 -3.714 -14.759 1.00 87.06 89 ARG A CA 1
ATOM 731 C C . ARG A 1 89 ? 4.964 -4.368 -15.577 1.00 87.06 89 ARG A C 1
ATOM 733 O O . ARG A 1 89 ? 6.051 -4.633 -15.024 1.00 87.06 89 ARG A O 1
#

Mean predicted aligned error: 8.2 Å

Solvent-accessible surface area (backbone atoms only — not comparable to full-atom values): 5391 Å² total; per-residue (Å²): 134,82,84,83,77,82,70,80,84,73,72,96,64,68,61,84,81,65,66,57,75,43,75,61,69,98,64,63,50,79,40,42,45,67,56,51,48,51,33,40,71,75,62,77,41,46,66,82,47,34,43,30,24,37,12,40,97,77,32,29,37,79,48,76,41,38,46,63,59,36,61,76,52,72,65,73,65,58,89,74,50,53,17,30,41,33,38,79,106

Secondary structure (DSSP, 8-state):
------PPPPPSS-TTTSPPEEEPPSSSEEEEHHHHHHHHHHTS--TTTEEEEEE-SSEEEEEEE-HHHHHHTTT---TT--EEEEEE-